Protein AF-A0A815Y6G6-F1 (afdb_monomer_lite)

Radius of gyration: 15.68 Å; chains: 1; bounding box: 35×30×41 Å

Sequence (81 aa):
VTVLLERKVGPFFVKVPCVDNFGSCNYGNACELWAEFCPKMYAARFGLPCECPIAANIYSVSNANIVVDKKVPPELLGEYR

Secondary structure (DSSP, 8-state):
-B---EEEETTEEEEPPPBTTBSS-B-S-HHHHHHHH--HHHHHHH----SSSPPSS-----S------SPPPGGG-S-B-

InterPro domains:
  IPR003172 MD-2-related lipid-recognition domain [PF02221] (8-74)
  IPR028996 Ganglioside GM2 activator [PTHR17357] (2-80)
  IPR036846 GM2-AP, lipid-recognition domain superfamily [G3DSA:2.70.220.10] (1-81)
  IPR036846 GM2-AP, lipid-recognition domain superfamily [SSF63707] (4-77)

Structure (mmCIF, N/CA/C/O backbone):
data_AF-A0A815Y6G6-F1
#
_entry.id   AF-A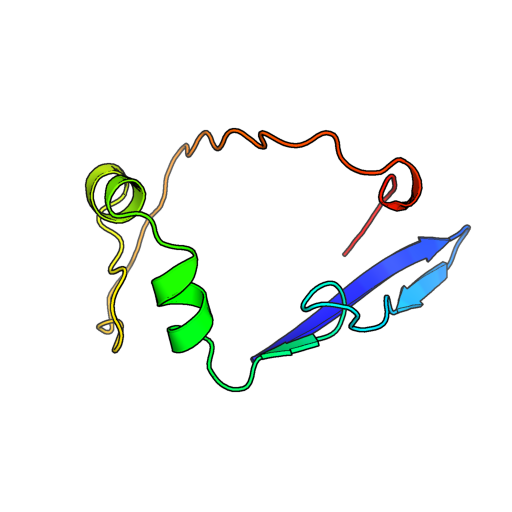0A815Y6G6-F1
#
loop_
_atom_site.group_PDB
_atom_site.id
_atom_site.type_symbol
_atom_site.label_atom_id
_atom_site.label_alt_id
_atom_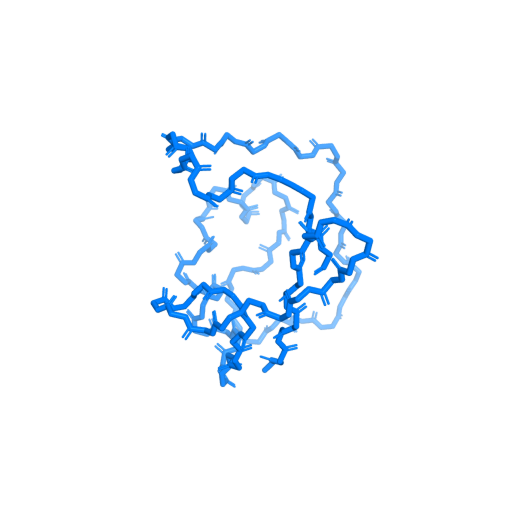site.label_comp_id
_atom_site.label_asym_id
_atom_site.label_entity_id
_atom_site.label_seq_id
_atom_site.pdbx_PDB_ins_code
_atom_site.Cartn_x
_atom_site.Cartn_y
_atom_site.Cartn_z
_atom_site.occupancy
_atom_site.B_iso_or_equiv
_atom_site.auth_seq_id
_atom_site.auth_co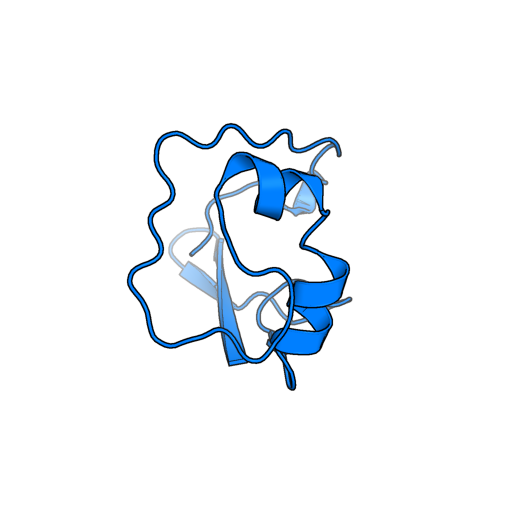mp_id
_atom_site.auth_asym_id
_atom_site.auth_atom_id
_atom_site.pdbx_PDB_model_num
ATOM 1 N N . VAL A 1 1 ? 4.467 -9.984 -1.961 1.00 84.19 1 VAL A N 1
ATOM 2 C CA . VAL A 1 1 ? 4.594 -8.846 -1.020 1.00 84.19 1 VAL A CA 1
ATOM 3 C C . VAL A 1 1 ? 3.551 -9.012 0.060 1.00 84.19 1 VAL A C 1
ATOM 5 O O . VAL A 1 1 ? 2.374 -9.127 -0.257 1.00 84.19 1 VAL A O 1
ATOM 8 N N . THR A 1 2 ? 3.975 -9.048 1.318 1.00 90.88 2 THR A N 1
ATOM 9 C CA . THR A 1 2 ? 3.059 -9.213 2.449 1.00 90.88 2 THR A CA 1
ATOM 10 C C . THR A 1 2 ? 2.788 -7.861 3.080 1.00 90.88 2 THR A C 1
ATOM 12 O O . THR A 1 2 ? 3.729 -7.165 3.453 1.00 90.88 2 THR A O 1
ATOM 15 N N . VAL A 1 3 ? 1.512 -7.511 3.207 1.00 93.25 3 VAL A N 1
ATOM 16 C CA . VAL A 1 3 ? 1.060 -6.315 3.917 1.00 93.25 3 VAL A CA 1
ATOM 17 C C . VAL A 1 3 ? 0.440 -6.744 5.241 1.00 93.25 3 VAL A C 1
ATOM 19 O O . VAL A 1 3 ? -0.348 -7.690 5.294 1.00 93.25 3 VAL A O 1
ATOM 22 N N . LEU A 1 4 ? 0.801 -6.047 6.315 1.00 96.19 4 LEU A N 1
ATOM 23 C CA . LEU A 1 4 ? 0.130 -6.138 7.605 1.00 96.19 4 LEU A CA 1
ATOM 24 C C . LEU A 1 4 ? -0.586 -4.810 7.826 1.00 96.19 4 LEU A C 1
ATOM 26 O O . LEU A 1 4 ? 0.078 -3.786 7.912 1.00 96.19 4 LEU A O 1
ATOM 30 N N . LEU A 1 5 ? -1.916 -4.849 7.878 1.00 95.69 5 LEU A N 1
ATOM 31 C CA . LEU A 1 5 ? -2.745 -3.689 8.181 1.00 95.69 5 LEU A CA 1
ATOM 32 C C . LEU A 1 5 ? -3.398 -3.901 9.541 1.00 95.69 5 LEU A C 1
ATOM 34 O O . LEU A 1 5 ? -4.073 -4.913 9.761 1.00 95.69 5 LEU A O 1
ATOM 38 N N . GLU A 1 6 ? -3.244 -2.934 10.432 1.00 97.00 6 GLU A N 1
ATOM 39 C CA . GLU A 1 6 ? -3.838 -2.969 11.760 1.00 97.00 6 GLU A CA 1
ATOM 40 C C . GLU A 1 6 ? -4.744 -1.763 11.989 1.00 97.00 6 GLU A C 1
ATOM 42 O O . GLU A 1 6 ? -4.424 -0.641 11.605 1.00 97.00 6 GLU A O 1
ATOM 47 N N . ARG A 1 7 ? -5.877 -1.990 12.659 1.00 95.19 7 ARG A N 1
ATOM 48 C CA . ARG A 1 7 ? -6.810 -0.939 13.076 1.00 95.19 7 ARG A CA 1
ATOM 49 C C . ARG A 1 7 ? -6.756 -0.760 14.582 1.00 95.19 7 ARG A C 1
ATOM 51 O O . ARG A 1 7 ? -6.770 -1.740 15.329 1.00 95.19 7 ARG A O 1
ATOM 58 N N . LYS A 1 8 ? -6.777 0.489 15.033 1.00 96.69 8 LYS A N 1
ATOM 59 C CA . LYS A 1 8 ? -6.875 0.819 16.454 1.00 96.69 8 LYS A CA 1
ATOM 60 C C . LYS A 1 8 ? -8.296 0.585 16.980 1.00 96.69 8 LYS A C 1
ATOM 62 O O . LYS A 1 8 ? -9.261 1.136 16.450 1.00 96.69 8 LYS A O 1
ATOM 67 N N . VAL A 1 9 ? -8.417 -0.205 18.042 1.00 94.62 9 VAL A N 1
ATOM 68 C CA . VAL A 1 9 ? -9.660 -0.483 18.774 1.00 94.62 9 VAL A CA 1
ATOM 69 C C . VAL A 1 9 ? -9.374 -0.311 20.267 1.00 94.62 9 VAL A C 1
ATOM 71 O O . VAL A 1 9 ? -8.738 -1.153 20.902 1.00 94.62 9 VAL A O 1
ATOM 74 N N . GLY A 1 10 ? -9.807 0.821 20.828 1.00 92.81 10 GLY A N 1
ATOM 75 C CA . GLY A 1 10 ? -9.439 1.212 22.190 1.00 92.81 10 GLY A CA 1
ATOM 76 C C . GLY A 1 10 ? -7.914 1.379 22.325 1.00 92.81 10 GLY A C 1
ATOM 77 O O . GLY A 1 10 ? -7.331 2.136 21.545 1.00 92.81 10 GLY A O 1
ATOM 78 N N . PRO A 1 11 ? -7.250 0.700 23.282 1.00 94.81 11 PRO A N 1
ATOM 79 C CA . PRO A 1 11 ? -5.796 0.767 23.437 1.00 94.81 11 PRO A CA 1
ATOM 80 C C . PRO A 1 11 ? -5.031 -0.218 22.533 1.00 94.81 11 PRO A C 1
ATOM 82 O O . PRO A 1 11 ? -3.801 -0.202 22.532 1.00 94.81 11 PRO A O 1
ATOM 85 N N . PHE A 1 12 ? -5.723 -1.086 21.787 1.00 96.44 12 PHE A N 1
ATOM 86 C CA . PHE A 1 12 ? -5.104 -2.176 21.031 1.00 96.44 12 PHE A CA 1
ATOM 87 C C . PHE A 1 12 ? -5.111 -1.914 19.524 1.00 96.44 12 PHE A C 1
ATOM 89 O O . PHE A 1 12 ? -6.009 -1.258 19.001 1.00 96.44 12 PHE A O 1
ATOM 96 N N . PHE A 1 13 ? -4.132 -2.484 18.820 1.00 97.12 13 PHE A N 1
ATOM 97 C CA . PHE A 1 13 ? -4.137 -2.601 17.364 1.00 97.12 13 PHE A CA 1
ATOM 98 C C . PHE A 1 13 ? -4.503 -4.033 16.991 1.00 97.12 13 PHE A C 1
ATOM 100 O O . PHE A 1 13 ? -3.889 -4.983 17.473 1.00 97.12 13 PHE A O 1
ATOM 107 N N . VAL A 1 14 ? -5.541 -4.178 16.173 1.00 95.88 14 VAL A N 1
ATOM 108 C CA . VAL A 1 14 ? -6.068 -5.473 15.751 1.00 95.88 14 VAL A CA 1
ATOM 109 C C . VAL A 1 14 ? -5.809 -5.645 14.264 1.00 95.88 14 VAL A C 1
ATOM 111 O O . VAL A 1 14 ? -6.121 -4.762 13.462 1.00 95.88 14 VAL A O 1
ATOM 114 N N . LYS A 1 15 ? -5.258 -6.804 13.897 1.00 96.44 15 LYS A N 1
ATOM 115 C CA . LYS A 1 15 ? -5.017 -7.185 12.506 1.00 96.44 15 LYS A CA 1
ATOM 116 C C . LYS A 1 15 ? -6.323 -7.173 11.710 1.00 96.44 15 LYS A C 1
ATOM 118 O O . LYS A 1 15 ? -7.264 -7.892 12.044 1.00 96.44 15 LYS A O 1
ATOM 123 N N . VAL A 1 16 ? -6.343 -6.417 10.617 1.00 95.00 16 VAL A N 1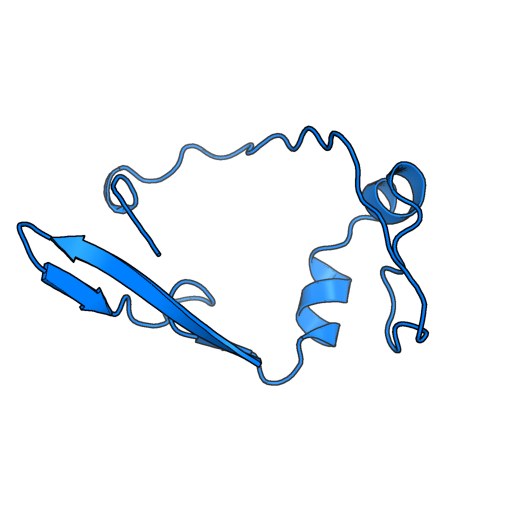
ATOM 124 C CA . VAL A 1 16 ? -7.442 -6.427 9.648 1.00 95.00 16 VAL A CA 1
ATOM 125 C C . VAL A 1 16 ? -7.258 -7.641 8.729 1.00 95.00 16 VAL A C 1
ATOM 127 O O . VAL A 1 16 ? -6.199 -7.752 8.098 1.00 95.00 16 VAL A O 1
ATOM 130 N N . PRO A 1 17 ? -8.222 -8.579 8.653 1.00 95.19 17 PRO A N 1
ATOM 131 C CA . PRO A 1 17 ? -8.113 -9.744 7.777 1.00 95.19 17 PRO A CA 1
ATOM 132 C C . PRO A 1 17 ? -8.111 -9.328 6.304 1.00 95.19 17 PRO A C 1
ATOM 134 O O . PRO A 1 17 ? -8.609 -8.262 5.957 1.00 95.19 17 PRO A O 1
ATOM 137 N N . CYS A 1 18 ? -7.550 -10.176 5.443 1.00 94.25 18 CYS A N 1
ATOM 138 C CA . CYS A 1 18 ? -7.624 -9.971 4.001 1.00 94.25 18 CYS A CA 1
ATOM 139 C C . CYS A 1 18 ? -9.010 -10.375 3.483 1.00 94.25 18 CYS A C 1
ATOM 141 O O . CYS A 1 18 ? -9.391 -11.538 3.622 1.00 94.25 18 CYS A O 1
ATOM 143 N N . VAL A 1 19 ? -9.740 -9.433 2.890 1.00 91.94 19 VAL A N 1
ATOM 144 C CA . VAL A 1 19 ? -11.034 -9.649 2.227 1.00 91.94 19 VAL A CA 1
ATOM 145 C C . VAL A 1 19 ? -11.036 -8.831 0.942 1.00 91.94 19 VAL A C 1
ATOM 147 O O . VAL A 1 19 ? -10.715 -7.650 0.990 1.00 91.94 19 VAL A O 1
ATOM 150 N N . ASP A 1 20 ? -11.346 -9.449 -0.199 1.00 87.81 20 ASP A N 1
ATOM 151 C CA . ASP A 1 20 ? -11.433 -8.776 -1.507 1.00 87.81 20 ASP A CA 1
ATOM 152 C C . ASP A 1 20 ? -10.232 -7.862 -1.831 1.00 87.81 20 ASP A C 1
ATOM 154 O O . ASP A 1 20 ? -10.389 -6.724 -2.268 1.00 87.81 20 ASP A O 1
ATOM 158 N N . ASN A 1 21 ? -9.009 -8.358 -1.596 1.00 86.12 21 ASN A N 1
ATOM 159 C CA . ASN A 1 21 ? -7.752 -7.609 -1.766 1.00 86.12 21 ASN A CA 1
ATOM 160 C C . ASN A 1 21 ? -7.632 -6.343 -0.893 1.00 86.12 21 ASN A C 1
ATOM 162 O O . ASN A 1 21 ? -6.885 -5.423 -1.219 1.00 86.12 21 ASN A O 1
ATOM 166 N N . PHE A 1 22 ? -8.332 -6.298 0.241 1.00 87.44 22 PHE A N 1
ATOM 167 C CA . PHE A 1 22 ? -8.213 -5.254 1.254 1.00 87.44 22 PHE A CA 1
ATOM 168 C C . PHE A 1 22 ? -7.859 -5.852 2.623 1.00 87.44 22 PHE A C 1
ATOM 170 O O . PHE A 1 22 ? -8.416 -6.868 3.031 1.00 87.44 22 PHE A O 1
ATOM 177 N N . GLY A 1 23 ? -6.939 -5.211 3.353 1.00 92.50 23 GLY A N 1
ATOM 178 C CA . GLY A 1 23 ? -6.480 -5.650 4.676 1.00 92.50 23 GLY A CA 1
ATOM 179 C C . GLY A 1 23 ? -5.076 -6.258 4.672 1.00 92.50 23 GLY A C 1
ATOM 180 O O . GLY A 1 23 ? -4.223 -5.898 3.860 1.00 92.50 23 GLY A O 1
ATOM 181 N N . SER A 1 24 ? -4.818 -7.179 5.604 1.00 96.19 24 SER A N 1
ATOM 182 C CA . SER A 1 24 ? -3.520 -7.860 5.736 1.00 96.19 24 SER A CA 1
ATOM 183 C C . SER A 1 24 ? -3.356 -8.977 4.703 1.00 96.19 24 SER A C 1
ATOM 185 O O . SER A 1 24 ? -3.402 -10.167 5.037 1.00 96.19 24 SER A O 1
ATOM 187 N N . CYS A 1 25 ? -3.234 -8.589 3.439 1.00 93.44 25 CYS A N 1
ATOM 188 C CA . CYS A 1 25 ? -3.151 -9.491 2.299 1.00 93.44 25 CYS A CA 1
ATOM 189 C C . CYS A 1 25 ? -1.703 -9.848 1.937 1.00 93.44 25 CYS A C 1
ATOM 191 O O . CYS A 1 25 ? -0.764 -9.074 2.144 1.00 93.44 25 CYS A O 1
ATOM 193 N N . ASN A 1 26 ? -1.529 -11.033 1.350 1.00 93.00 26 ASN A N 1
ATOM 194 C CA . ASN A 1 26 ? -0.302 -11.390 0.650 1.00 93.00 26 ASN A CA 1
ATOM 195 C C . ASN A 1 26 ? -0.551 -11.289 -0.852 1.00 93.00 26 ASN A C 1
ATOM 197 O O . ASN A 1 26 ? -1.314 -12.063 -1.423 1.00 93.00 26 ASN A O 1
ATOM 201 N N . TYR A 1 27 ? 0.107 -10.324 -1.474 1.00 87.00 27 TYR A N 1
ATOM 202 C CA . TYR A 1 27 ? 0.036 -10.088 -2.901 1.00 87.00 27 TYR A CA 1
ATOM 203 C C . TYR A 1 27 ? 1.163 -10.857 -3.580 1.00 87.00 27 TYR A C 1
ATOM 205 O O . TYR A 1 27 ? 2.322 -10.433 -3.538 1.00 87.00 27 TYR A O 1
ATOM 213 N N . GLY A 1 28 ? 0.832 -12.010 -4.166 1.00 82.19 28 GLY A N 1
ATOM 214 C CA . GLY A 1 28 ? 1.808 -12.915 -4.782 1.00 82.19 28 GLY A CA 1
ATOM 215 C C . GLY A 1 28 ? 2.663 -12.226 -5.845 1.00 82.19 28 GLY A C 1
ATOM 216 O O . GLY A 1 28 ? 3.885 -12.359 -5.826 1.00 82.19 28 GLY A O 1
ATOM 217 N N . ASN A 1 29 ? 2.033 -11.407 -6.691 1.00 83.38 29 ASN A N 1
ATOM 218 C CA . ASN A 1 29 ? 2.708 -10.640 -7.725 1.00 83.38 29 ASN A CA 1
ATOM 219 C C . ASN A 1 29 ? 2.321 -9.155 -7.652 1.00 83.38 29 ASN A C 1
ATOM 221 O O . ASN A 1 29 ? 1.252 -8.745 -8.094 1.00 83.38 29 ASN A O 1
ATOM 225 N N . ALA A 1 30 ? 3.215 -8.329 -7.105 1.00 81.44 30 ALA A N 1
ATOM 226 C CA . ALA A 1 30 ? 2.993 -6.884 -7.054 1.00 81.44 30 ALA A CA 1
ATOM 227 C C . ALA A 1 30 ? 2.941 -6.247 -8.455 1.00 81.44 30 ALA A C 1
ATOM 229 O O . ALA A 1 30 ? 2.309 -5.208 -8.618 1.00 81.44 30 ALA A O 1
ATOM 230 N N . CYS A 1 31 ? 3.555 -6.875 -9.465 1.00 82.44 31 CYS A N 1
ATOM 231 C CA . CYS A 1 31 ? 3.520 -6.381 -10.839 1.00 82.44 31 CYS A CA 1
ATOM 232 C C . CYS A 1 31 ? 2.136 -6.500 -11.478 1.00 82.44 31 CYS A C 1
ATOM 234 O O . CYS A 1 31 ? 1.759 -5.620 -12.246 1.00 82.44 31 CYS A O 1
ATOM 236 N N . GLU A 1 32 ? 1.373 -7.546 -11.152 1.00 78.56 32 GLU A N 1
ATOM 237 C CA . GLU A 1 32 ? 0.006 -7.717 -11.664 1.00 78.56 32 GLU A CA 1
ATOM 238 C C . GLU A 1 32 ? -0.917 -6.613 -11.143 1.00 78.56 32 GLU A C 1
ATOM 240 O O . GLU A 1 32 ? -1.648 -6.003 -11.916 1.00 78.56 32 GLU A O 1
ATOM 245 N N . LEU A 1 33 ? -0.800 -6.276 -9.856 1.00 78.00 33 LEU A N 1
ATOM 246 C CA . LEU A 1 33 ? -1.556 -5.174 -9.256 1.00 78.00 33 LEU A CA 1
ATOM 247 C C . LEU A 1 33 ? -1.109 -3.822 -9.808 1.00 78.00 33 LEU A C 1
ATOM 249 O O . LEU A 1 33 ? -1.927 -2.972 -10.142 1.00 78.00 33 LEU A O 1
ATOM 253 N N . TRP A 1 34 ? 0.201 -3.604 -9.908 1.00 77.69 34 TRP A N 1
ATOM 254 C CA . TRP A 1 34 ? 0.739 -2.331 -10.370 1.00 77.69 34 TRP A CA 1
ATOM 255 C C . TRP A 1 34 ? 0.301 -2.000 -11.801 1.00 77.69 34 TRP A C 1
ATOM 257 O O . TRP A 1 34 ? -0.069 -0.860 -12.071 1.00 77.69 34 TRP A O 1
ATOM 267 N N . ALA A 1 35 ? 0.263 -2.997 -12.689 1.00 73.56 35 ALA A N 1
ATOM 268 C CA . ALA A 1 35 ? -0.210 -2.823 -14.060 1.00 73.56 35 ALA A CA 1
ATOM 269 C C . ALA A 1 35 ? -1.695 -2.414 -14.134 1.00 73.56 35 ALA A C 1
ATOM 271 O O . ALA A 1 35 ? -2.070 -1.622 -14.998 1.00 73.56 35 ALA A O 1
ATOM 272 N N . GLU A 1 36 ? -2.534 -2.911 -13.219 1.00 74.12 36 GLU A N 1
ATOM 273 C CA . GLU A 1 36 ? -3.956 -2.550 -13.132 1.00 74.12 36 GLU A CA 1
ATOM 274 C C . GLU A 1 36 ? -4.162 -1.142 -12.540 1.00 74.12 36 GLU A C 1
ATOM 276 O O . GLU A 1 36 ? -4.984 -0.365 -13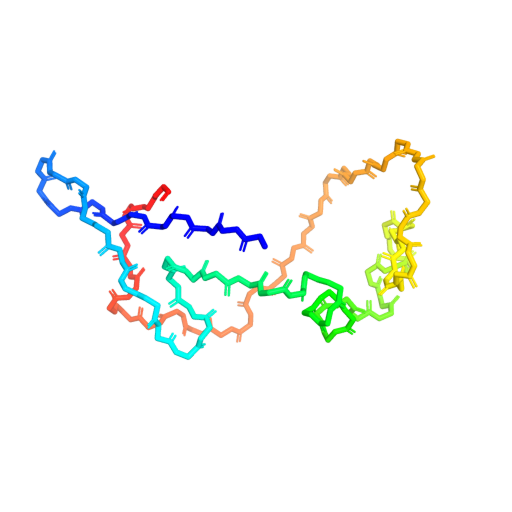.028 1.00 74.12 36 GLU A O 1
ATOM 281 N N . PHE A 1 37 ? -3.380 -0.786 -11.514 1.00 70.00 37 PHE A N 1
ATOM 282 C CA . PHE A 1 37 ? -3.548 0.442 -10.727 1.00 70.00 37 PHE A CA 1
ATOM 283 C C . PHE A 1 37 ? -2.666 1.619 -11.145 1.00 70.00 37 PHE A C 1
ATOM 285 O O . PHE A 1 37 ? -2.782 2.690 -10.547 1.00 70.00 37 PHE A O 1
ATOM 292 N N . CYS A 1 38 ? -1.817 1.473 -12.162 1.00 72.50 38 CYS A N 1
ATOM 293 C CA . CYS A 1 38 ? -1.017 2.563 -12.715 1.00 72.50 38 CYS A CA 1
ATOM 294 C C . CYS A 1 38 ? -1.651 3.079 -14.018 1.00 72.50 38 CYS A C 1
ATOM 296 O O . CYS A 1 38 ? -1.192 2.745 -15.113 1.00 72.50 38 CYS A O 1
ATOM 298 N N . PRO A 1 39 ? -2.720 3.907 -13.956 1.00 67.88 39 PRO A N 1
ATOM 299 C CA . PRO A 1 39 ? -3.198 4.598 -15.135 1.00 67.88 39 PRO A CA 1
ATOM 300 C C . PRO A 1 39 ? -2.049 5.327 -15.824 1.00 67.88 39 PRO A C 1
ATOM 302 O O . PRO A 1 39 ? -1.228 5.972 -15.166 1.00 67.88 39 PRO A O 1
ATOM 305 N N . LYS A 1 40 ? -2.045 5.314 -17.161 1.00 64.19 40 LYS A N 1
ATOM 306 C CA . LYS A 1 40 ? -1.042 6.010 -17.990 1.00 64.19 40 LYS A CA 1
ATOM 307 C C . LYS A 1 40 ? -0.814 7.470 -17.574 1.00 64.19 40 LYS A C 1
ATOM 309 O O . LYS A 1 40 ? 0.277 8.000 -17.763 1.00 64.19 40 LYS A O 1
ATOM 314 N N . MET A 1 41 ? -1.816 8.112 -16.966 1.00 60.88 41 MET A N 1
ATOM 315 C CA . MET A 1 41 ? -1.703 9.474 -16.443 1.00 60.88 41 MET A CA 1
ATOM 316 C C . MET A 1 41 ? -0.658 9.619 -15.327 1.00 60.88 41 MET A C 1
ATOM 318 O O . MET A 1 41 ? -0.038 10.670 -15.235 1.00 60.88 41 MET A O 1
ATOM 322 N N . TYR A 1 42 ? -0.435 8.600 -14.489 1.00 69.81 42 TYR A N 1
ATOM 323 C CA . TYR A 1 42 ? 0.545 8.661 -13.401 1.00 69.81 42 TYR A CA 1
ATOM 324 C C . TYR A 1 42 ? 1.971 8.457 -13.904 1.00 69.81 42 TYR A C 1
ATOM 326 O O . TYR A 1 42 ? 2.857 9.193 -13.473 1.00 69.81 42 TYR A O 1
ATOM 334 N N . ALA A 1 43 ? 2.180 7.560 -14.874 1.00 69.38 43 ALA A N 1
ATOM 335 C CA . ALA A 1 43 ? 3.444 7.497 -15.610 1.00 69.38 43 ALA A CA 1
ATOM 336 C C . ALA A 1 43 ? 3.762 8.839 -16.278 1.00 69.38 43 ALA A C 1
ATOM 338 O O . ALA A 1 43 ? 4.864 9.353 -16.126 1.00 69.38 43 ALA A O 1
ATOM 339 N N . ALA A 1 44 ? 2.782 9.451 -16.952 1.00 66.06 44 ALA A N 1
ATOM 340 C CA . ALA A 1 44 ? 2.974 10.747 -17.600 1.00 66.06 44 ALA A CA 1
ATOM 341 C C . ALA A 1 44 ? 3.214 11.893 -16.597 1.00 66.06 44 ALA A C 1
ATOM 343 O O . ALA A 1 44 ? 4.023 12.778 -16.856 1.00 66.06 44 ALA A O 1
ATOM 344 N N . ARG A 1 45 ? 2.522 11.887 -15.450 1.00 73.69 45 ARG A N 1
ATOM 345 C CA . ARG A 1 45 ? 2.596 12.960 -14.446 1.00 73.69 45 ARG A CA 1
ATOM 346 C C . ARG A 1 45 ? 3.837 12.877 -13.562 1.00 73.69 45 ARG A C 1
ATOM 348 O O . ARG A 1 45 ? 4.369 13.915 -13.186 1.00 73.69 45 ARG A O 1
ATOM 355 N N . PHE A 1 46 ? 4.259 11.670 -13.194 1.00 77.62 46 PHE A N 1
ATOM 356 C CA . PHE A 1 46 ? 5.322 11.448 -12.209 1.00 77.62 46 PHE A CA 1
ATOM 357 C C . PHE A 1 46 ? 6.565 10.762 -12.784 1.00 77.62 46 PHE A C 1
ATOM 359 O O . PHE A 1 46 ? 7.536 10.579 -12.057 1.00 77.62 46 PHE A O 1
ATOM 366 N N . GLY A 1 47 ? 6.560 10.372 -14.063 1.00 77.25 47 GLY A N 1
ATOM 367 C CA . GLY A 1 47 ? 7.686 9.668 -14.685 1.00 77.25 47 GLY A CA 1
ATOM 368 C C . GLY A 1 47 ? 7.931 8.274 -14.100 1.00 77.25 47 GLY A C 1
ATOM 369 O O . GLY A 1 47 ? 9.035 7.745 -14.213 1.00 77.25 47 GLY A O 1
ATOM 370 N N . LEU A 1 48 ? 6.925 7.690 -13.442 1.00 81.62 48 LEU A N 1
ATOM 371 C CA . LEU A 1 48 ? 7.025 6.363 -12.845 1.00 81.62 48 LEU A CA 1
ATOM 372 C C . LEU A 1 48 ? 6.781 5.273 -13.900 1.00 81.62 48 LEU A C 1
ATOM 374 O O . LEU A 1 48 ? 5.859 5.405 -14.707 1.00 81.62 48 LEU A O 1
ATOM 378 N N . PRO A 1 49 ? 7.550 4.175 -13.889 1.00 82.75 49 PRO A N 1
ATOM 379 C CA . PRO A 1 49 ? 7.291 3.040 -14.763 1.00 82.75 49 PRO A CA 1
ATOM 380 C C . PRO A 1 49 ? 6.010 2.331 -14.312 1.00 82.75 49 PRO A C 1
ATOM 382 O O . PRO A 1 49 ? 5.914 1.911 -13.162 1.00 82.75 49 PRO A O 1
ATOM 385 N N . CYS A 1 50 ? 5.031 2.184 -15.209 1.00 79.88 50 CYS A N 1
ATOM 386 C CA . CYS A 1 50 ? 3.801 1.416 -14.955 1.00 79.88 50 CYS A CA 1
ATOM 387 C C . CYS A 1 50 ? 3.921 -0.070 -15.340 1.00 79.88 50 CYS A C 1
ATOM 389 O O . CYS A 1 50 ? 3.020 -0.853 -15.058 1.00 79.88 50 CYS A O 1
ATOM 391 N N . GLU A 1 51 ? 5.021 -0.462 -15.984 1.00 79.19 51 GLU A N 1
ATOM 392 C CA . GLU A 1 51 ? 5.260 -1.825 -16.456 1.00 79.19 51 GLU A CA 1
ATOM 393 C C . GLU A 1 51 ? 6.425 -2.449 -15.692 1.00 79.19 51 GLU A C 1
ATOM 395 O O . GLU A 1 51 ? 7.404 -1.781 -15.349 1.00 79.19 51 GLU A O 1
ATOM 400 N N . CYS A 1 52 ? 6.309 -3.746 -15.424 1.00 84.75 52 CYS A N 1
ATOM 401 C CA . CYS A 1 52 ? 7.406 -4.533 -14.884 1.00 84.75 52 CYS A CA 1
ATOM 402 C C . CYS A 1 52 ? 8.262 -5.137 -16.013 1.00 84.75 52 CYS A C 1
ATOM 404 O O . CYS A 1 52 ? 7.725 -5.463 -17.071 1.00 84.75 52 CYS A O 1
ATOM 406 N N . PRO A 1 53 ? 9.566 -5.375 -15.777 1.00 88.25 53 PRO A N 1
ATOM 407 C CA . PRO A 1 53 ? 10.292 -5.094 -14.538 1.00 88.25 53 PRO A CA 1
ATOM 408 C C . PRO A 1 53 ? 10.587 -3.597 -14.359 1.00 88.25 53 PRO A C 1
ATOM 410 O O . PRO A 1 53 ? 10.975 -2.909 -15.300 1.00 88.25 53 PRO A O 1
ATOM 413 N N . ILE A 1 54 ? 10.452 -3.104 -13.126 1.00 85.94 54 ILE A N 1
ATOM 414 C CA . ILE A 1 54 ? 10.869 -1.741 -12.775 1.00 85.94 54 ILE A CA 1
ATOM 415 C C . ILE A 1 54 ? 12.399 -1.697 -12.752 1.00 85.94 54 ILE A C 1
ATOM 417 O O . ILE A 1 54 ? 13.039 -2.472 -12.039 1.00 85.94 54 ILE A O 1
ATOM 421 N N . ALA A 1 55 ? 12.988 -0.802 -13.545 1.00 88.31 55 ALA A N 1
ATOM 422 C CA . ALA A 1 55 ? 14.436 -0.651 -13.616 1.00 88.31 55 ALA A CA 1
ATOM 423 C C . ALA A 1 55 ? 15.012 -0.173 -12.271 1.00 88.31 55 ALA A C 1
ATOM 425 O O . ALA A 1 55 ? 14.397 0.611 -11.554 1.00 88.31 55 ALA A O 1
ATOM 426 N N . ALA A 1 56 ? 16.218 -0.618 -11.920 1.00 90.06 56 ALA A N 1
ATOM 427 C CA . ALA A 1 56 ? 16.886 -0.132 -10.717 1.00 90.06 56 ALA A CA 1
ATOM 428 C C . ALA A 1 56 ? 17.303 1.338 -10.914 1.00 90.06 56 ALA A C 1
ATOM 430 O O . ALA A 1 56 ? 18.230 1.625 -11.670 1.00 90.06 56 ALA A O 1
ATOM 431 N N . ASN A 1 57 ? 16.596 2.269 -10.269 1.00 89.00 57 ASN A N 1
ATOM 432 C CA . ASN A 1 57 ? 16.867 3.705 -10.334 1.00 89.00 57 ASN A CA 1
ATOM 433 C C . ASN A 1 57 ? 16.252 4.438 -9.124 1.00 89.00 57 ASN A C 1
ATOM 435 O O . ASN A 1 57 ? 15.511 3.846 -8.337 1.00 89.00 57 ASN A O 1
ATOM 439 N N . ILE A 1 58 ? 16.549 5.730 -8.975 1.00 89.12 58 ILE A N 1
ATOM 440 C CA . ILE A 1 58 ? 15.917 6.603 -7.982 1.00 89.12 58 ILE A CA 1
ATOM 441 C C . ILE A 1 58 ? 14.633 7.172 -8.588 1.00 89.12 58 ILE A C 1
ATOM 443 O O . ILE A 1 58 ? 14.676 7.965 -9.527 1.00 89.12 58 ILE A O 1
ATOM 447 N N . TYR A 1 59 ? 13.491 6.783 -8.027 1.00 85.31 59 TYR A N 1
ATOM 448 C CA . TYR A 1 59 ? 12.182 7.311 -8.399 1.00 85.31 59 TYR A CA 1
ATOM 449 C C . TYR A 1 59 ? 11.706 8.294 -7.332 1.00 85.31 59 TYR A C 1
ATOM 451 O O . TYR A 1 59 ? 11.555 7.923 -6.169 1.00 85.31 59 TYR A O 1
ATOM 459 N N . SER A 1 60 ? 11.457 9.542 -7.727 1.00 84.94 60 SER A N 1
ATOM 460 C CA . SER A 1 60 ? 11.055 10.615 -6.814 1.00 84.94 60 SER A CA 1
ATOM 461 C C . SER A 1 60 ? 9.674 11.136 -7.179 1.00 84.94 60 SER A C 1
ATOM 463 O O . SER A 1 60 ? 9.447 11.580 -8.302 1.00 84.94 60 SER A O 1
ATOM 465 N N . VAL A 1 61 ? 8.762 11.130 -6.209 1.00 83.88 61 VAL A N 1
ATOM 466 C CA . VAL A 1 61 ? 7.423 11.712 -6.338 1.00 83.88 61 VAL A CA 1
ATOM 467 C C . VAL A 1 61 ? 7.303 12.841 -5.325 1.00 83.88 61 VAL A C 1
ATOM 469 O O . VAL A 1 61 ? 7.268 12.593 -4.122 1.00 83.88 61 VAL A O 1
ATOM 472 N N . SER A 1 62 ? 7.228 14.079 -5.808 1.00 82.25 62 SER A N 1
ATOM 473 C CA . SER A 1 62 ? 7.076 15.271 -4.966 1.00 82.25 62 SER A CA 1
ATOM 474 C C . SER A 1 62 ? 5.702 15.897 -5.187 1.00 82.25 62 SER A C 1
ATOM 476 O O . SER A 1 62 ? 5.291 16.090 -6.328 1.00 82.25 62 SER A O 1
ATOM 478 N N . ASN A 1 63 ? 5.007 16.254 -4.102 1.00 78.81 63 ASN A N 1
ATOM 479 C CA . ASN A 1 63 ? 3.739 17.000 -4.125 1.00 78.81 63 ASN A CA 1
ATOM 480 C C . ASN A 1 63 ? 2.653 16.387 -5.039 1.00 78.81 63 ASN A C 1
ATOM 482 O O . ASN A 1 63 ? 2.134 17.032 -5.953 1.00 78.81 63 ASN A O 1
ATOM 486 N N . ALA A 1 64 ? 2.292 15.127 -4.790 1.00 78.50 64 ALA A N 1
ATOM 487 C CA . ALA A 1 64 ? 1.203 14.456 -5.493 1.00 78.50 64 ALA A CA 1
ATOM 488 C C . ALA A 1 64 ? -0.160 14.748 -4.840 1.00 78.50 64 ALA A C 1
ATOM 490 O O . ALA A 1 64 ? -0.378 14.419 -3.679 1.00 78.50 64 ALA A O 1
ATOM 491 N N . ASN A 1 65 ? -1.101 15.294 -5.616 1.00 79.75 65 ASN A N 1
ATOM 492 C CA . ASN A 1 65 ? -2.514 15.366 -5.234 1.00 79.75 65 ASN A CA 1
ATOM 493 C C . ASN A 1 65 ? -3.275 14.236 -5.929 1.00 79.75 65 ASN A C 1
ATOM 495 O O . ASN A 1 65 ? -3.332 14.203 -7.167 1.00 79.75 65 ASN A O 1
ATOM 499 N N . ILE A 1 66 ? -3.836 13.329 -5.129 1.00 77.56 66 ILE A N 1
ATOM 500 C CA . ILE A 1 66 ? -4.636 12.186 -5.572 1.00 77.56 66 ILE A CA 1
ATOM 501 C C . ILE A 1 66 ? -6.061 12.389 -5.064 1.00 77.56 66 ILE A C 1
ATOM 503 O O . ILE A 1 66 ? -6.278 12.607 -3.874 1.00 77.56 66 ILE A O 1
ATOM 507 N N . VAL A 1 67 ? -7.027 12.331 -5.978 1.00 79.81 67 VAL A N 1
ATOM 508 C CA . VAL A 1 67 ? -8.448 12.409 -5.637 1.00 79.81 67 VAL A CA 1
ATOM 509 C C . VAL A 1 67 ? -8.929 11.010 -5.270 1.00 79.81 67 VAL A C 1
ATOM 511 O O . VAL A 1 67 ? -8.764 10.073 -6.047 1.00 79.81 67 VAL A O 1
ATOM 514 N N . VAL A 1 68 ? -9.520 10.866 -4.086 1.00 80.81 68 VAL A N 1
ATOM 515 C CA . VAL A 1 68 ? -10.165 9.622 -3.651 1.00 80.81 68 VAL A CA 1
ATOM 516 C C . VAL A 1 68 ? -11.656 9.754 -3.941 1.00 80.81 68 VAL A C 1
ATOM 518 O O . VAL A 1 68 ? -12.389 10.394 -3.194 1.00 80.81 68 VAL A O 1
ATOM 521 N N . ASP A 1 69 ? -12.085 9.190 -5.070 1.00 67.75 69 ASP A N 1
ATOM 522 C CA . ASP A 1 69 ? -13.383 9.493 -5.698 1.00 67.75 69 ASP A CA 1
ATOM 523 C C . ASP A 1 69 ? -14.573 8.688 -5.129 1.00 67.75 69 ASP A C 1
ATOM 525 O O . ASP A 1 69 ? -15.706 8.782 -5.597 1.00 67.75 69 ASP A O 1
ATOM 529 N N . LYS A 1 70 ? -14.345 7.864 -4.097 1.00 70.81 70 LYS A N 1
ATOM 530 C CA . LYS A 1 70 ? -15.396 7.057 -3.458 1.00 70.81 70 LYS A CA 1
ATOM 531 C C . LYS A 1 70 ? -15.571 7.461 -2.003 1.00 70.81 70 LYS A C 1
ATOM 533 O O . LYS A 1 70 ? -14.598 7.572 -1.261 1.00 70.81 70 LYS A O 1
ATOM 538 N N . LYS A 1 71 ? -16.834 7.619 -1.584 1.00 77.12 71 LYS A N 1
ATOM 539 C CA . LYS A 1 71 ? -17.184 7.716 -0.162 1.00 77.12 71 LYS A CA 1
ATOM 540 C C . LYS A 1 71 ? -16.617 6.490 0.547 1.00 77.12 71 LYS A C 1
ATOM 542 O O . LYS A 1 71 ? -17.001 5.366 0.232 1.00 77.12 71 LYS A O 1
ATOM 547 N N . VAL A 1 72 ? -15.698 6.729 1.475 1.00 80.19 72 VAL A N 1
ATOM 548 C CA . VAL A 1 72 ? -15.146 5.679 2.328 1.00 80.19 72 VAL A CA 1
ATOM 549 C C . VAL A 1 72 ? -16.293 5.131 3.184 1.00 80.19 72 VAL A C 1
ATOM 551 O O . VAL A 1 72 ? -16.977 5.930 3.833 1.00 80.19 72 VAL A O 1
ATOM 554 N N . PRO A 1 73 ? -16.543 3.809 3.170 1.00 82.31 73 PRO A N 1
ATOM 555 C CA . PRO A 1 73 ? -17.547 3.195 4.028 1.00 82.31 73 PRO A CA 1
ATOM 556 C C . PRO A 1 73 ? -17.312 3.574 5.500 1.00 82.31 73 PRO A C 1
ATOM 558 O O . PRO A 1 73 ? -16.156 3.560 5.940 1.00 82.31 73 PRO A O 1
ATOM 561 N N . PRO A 1 74 ? -18.356 3.924 6.275 1.00 84.50 74 PRO A N 1
ATOM 562 C CA . PRO A 1 74 ? -18.205 4.325 7.676 1.00 84.50 74 PRO A CA 1
ATOM 563 C C . PRO A 1 74 ? -17.453 3.296 8.530 1.00 84.50 74 PRO A C 1
ATOM 565 O O . PRO A 1 74 ? -16.740 3.653 9.466 1.00 84.50 74 PRO A O 1
ATOM 568 N N . GLU A 1 75 ? -17.566 2.017 8.178 1.00 82.25 75 GLU A N 1
ATOM 569 C CA . GLU A 1 75 ? -16.913 0.892 8.842 1.00 82.25 75 GLU A CA 1
ATOM 570 C C . GLU A 1 75 ? -15.388 0.981 8.757 1.00 82.25 75 GLU A C 1
ATOM 572 O O . GLU A 1 75 ? -14.698 0.476 9.644 1.00 82.25 75 GLU A O 1
ATOM 577 N N . LEU A 1 76 ? -14.868 1.644 7.719 1.00 83.50 76 LEU A N 1
ATOM 578 C CA . LEU A 1 76 ? -13.444 1.844 7.481 1.00 83.50 76 LEU A CA 1
ATOM 579 C C . LEU A 1 76 ? -12.906 3.140 8.104 1.00 83.50 76 LEU A C 1
ATOM 581 O O . LEU A 1 76 ? -11.717 3.415 7.975 1.00 83.50 76 LEU A O 1
ATOM 585 N N . LEU A 1 77 ? -13.710 3.918 8.831 1.00 87.62 77 LEU A N 1
ATOM 586 C CA . LEU A 1 77 ? -13.219 5.108 9.532 1.00 87.62 77 LEU A CA 1
ATOM 587 C C . LEU A 1 77 ? -12.420 4.736 10.793 1.00 87.62 77 LEU A C 1
ATOM 589 O O . LEU A 1 77 ? -12.816 3.866 11.574 1.00 87.62 77 LEU A O 1
ATOM 593 N N . GLY A 1 78 ? -11.301 5.422 11.023 1.00 90.44 78 GLY A N 1
ATOM 594 C CA . GLY A 1 78 ? -10.483 5.259 12.225 1.00 90.44 78 GLY A CA 1
ATOM 595 C C . GLY A 1 78 ? -8.988 5.419 11.974 1.00 90.44 78 GLY A C 1
ATOM 596 O O . GLY A 1 78 ? -8.562 5.824 10.895 1.00 90.44 78 GLY A O 1
ATOM 597 N N . GLU A 1 79 ? -8.201 5.094 12.997 1.00 94.62 79 GLU A N 1
ATOM 598 C CA . GLU A 1 79 ? -6.739 5.071 12.930 1.00 94.62 79 GLU A CA 1
ATOM 599 C C . GLU A 1 79 ? -6.243 3.686 12.482 1.00 94.62 79 GLU A C 1
ATOM 601 O O . GLU A 1 79 ? -6.678 2.658 13.017 1.00 94.62 79 GLU A O 1
ATOM 606 N N . TYR A 1 80 ? -5.301 3.681 11.536 1.00 94.50 80 TYR A N 1
ATOM 607 C CA . TYR A 1 80 ? -4.672 2.487 10.969 1.00 94.50 80 TYR A CA 1
ATOM 608 C C . TYR A 1 80 ? -3.149 2.621 10.967 1.00 94.50 80 TYR A C 1
ATOM 610 O O . TYR A 1 80 ? -2.631 3.740 10.996 1.00 94.50 80 TYR A O 1
ATOM 618 N N . ARG A 1 81 ? -2.445 1.490 10.903 1.00 93.75 81 ARG A N 1
ATOM 619 C CA . ARG A 1 81 ? -1.005 1.413 10.630 1.00 93.75 81 ARG A CA 1
ATOM 620 C C . ARG A 1 81 ? -0.656 0.170 9.823 1.00 93.75 81 ARG A C 1
ATOM 622 O O . ARG A 1 81 ? -1.446 -0.803 9.890 1.00 93.75 81 ARG A O 1
#

Organism: NCBI:txid433720

pLDDT: mean 84.41, std 9.03, range [60.88, 97.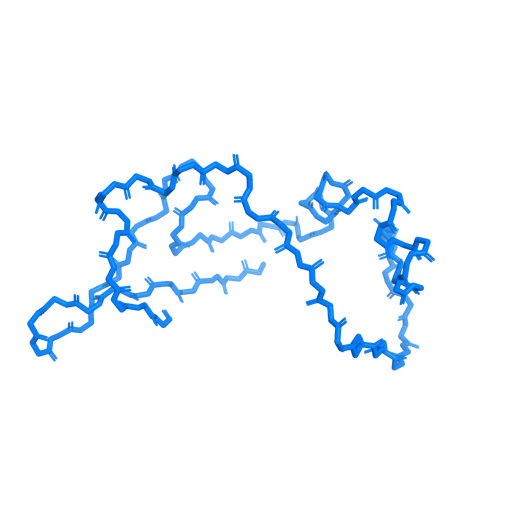12]

Foldseek 3Di:
DWDWKWFDDPPDTHFDDDDPNDGGDDDPDPQVVLLVPDDVVCCVVQVADSHPPGDPDDGDDPDDDDDPPDDDPPVPDHDMD